Protein AF-A0A8R1J420-F1 (afdb_monomer)

InterPro domains:
  IPR011009 Protein kinase-like domain superfamily [SSF56112] (18-108)

Sequence (165 aa):
MTDPRMERNQHNWKTKKAYTREQCDLWSLGCTLYFCATGMFPCKYEHKNIKVDLEAAIKAANKLTQNPDAIGINIGQEGNHVESYDYLPITELPAKYTHYPKWLVCTMTCLIRQFFHDPSIEKYAEIANAMRTSKRRKFLSIDQLSIIDHTDMSNAPYVGYSIPS

Organism: Caenorhabditis japonica (NCBI:txid281687)

Structure (mmCIF, N/CA/C/O backbone):
data_AF-A0A8R1J420-F1
#
_entry.id   AF-A0A8R1J420-F1
#
loop_
_atom_site.group_PDB
_atom_site.id
_atom_site.type_symbol
_atom_site.label_atom_id
_atom_site.label_alt_id
_atom_site.label_comp_id
_atom_site.label_asym_id
_atom_site.label_entity_id
_atom_site.label_seq_id
_atom_site.pdbx_PDB_ins_code
_atom_site.Cartn_x
_atom_site.Cartn_y
_atom_site.Cartn_z
_atom_site.occupancy
_atom_site.B_iso_or_equiv
_atom_site.auth_seq_id
_atom_site.auth_comp_id
_atom_site.auth_asym_id
_atom_site.auth_atom_id
_atom_site.pdbx_PDB_model_num
ATOM 1 N N . MET A 1 1 ? 33.762 21.484 5.826 1.00 40.44 1 MET A N 1
ATOM 2 C CA . MET A 1 1 ? 34.527 20.943 4.684 1.00 40.44 1 MET A CA 1
ATOM 3 C C . MET A 1 1 ? 33.965 19.567 4.379 1.0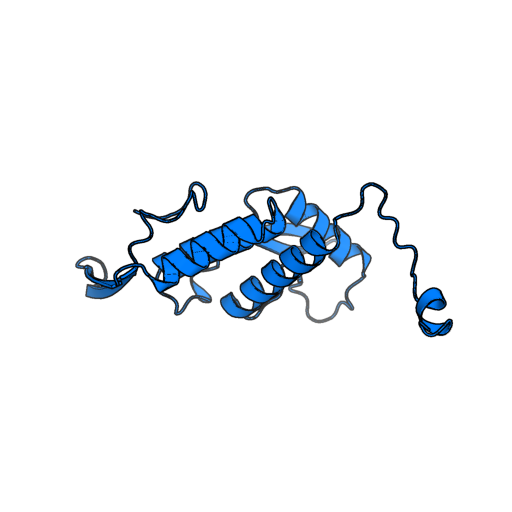0 40.44 1 MET A C 1
ATOM 5 O O . MET A 1 1 ? 34.190 18.647 5.151 1.00 40.44 1 MET A O 1
ATOM 9 N N . THR A 1 2 ? 33.119 19.462 3.360 1.00 45.50 2 THR A N 1
ATOM 10 C CA . THR A 1 2 ? 32.496 18.206 2.915 1.00 45.50 2 THR A CA 1
ATOM 11 C C . THR A 1 2 ? 33.513 17.388 2.114 1.00 45.50 2 THR A C 1
ATOM 13 O O . THR A 1 2 ? 34.262 17.957 1.323 1.00 45.50 2 THR A O 1
ATOM 16 N N . ASP A 1 3 ? 33.584 16.077 2.359 1.00 39.72 3 ASP A N 1
ATOM 17 C CA . ASP A 1 3 ? 34.551 15.165 1.731 1.00 39.72 3 ASP A CA 1
ATOM 18 C C . ASP A 1 3 ? 34.345 15.112 0.197 1.00 39.72 3 ASP A C 1
ATOM 20 O O . ASP A 1 3 ? 33.260 14.728 -0.254 1.00 39.72 3 ASP A O 1
ATOM 24 N N . PRO A 1 4 ? 35.363 15.445 -0.624 1.00 50.94 4 PRO A N 1
ATOM 25 C CA . PRO A 1 4 ? 35.278 15.432 -2.090 1.00 50.94 4 PRO A CA 1
ATOM 26 C C . PRO A 1 4 ? 35.041 14.035 -2.699 1.00 50.94 4 PRO A C 1
ATOM 28 O O . PRO A 1 4 ? 34.811 13.907 -3.902 1.00 50.94 4 PRO A O 1
ATOM 31 N N . ARG A 1 5 ? 35.068 12.960 -1.900 1.00 47.06 5 ARG A N 1
ATOM 32 C CA . ARG A 1 5 ? 34.674 11.608 -2.332 1.00 47.06 5 ARG A CA 1
ATOM 33 C C . ARG A 1 5 ? 33.159 11.393 -2.333 1.00 47.06 5 ARG A C 1
ATOM 35 O O . ARG A 1 5 ? 32.699 10.504 -3.045 1.00 47.06 5 ARG A O 1
ATOM 42 N N . MET A 1 6 ? 32.379 12.204 -1.609 1.00 44.88 6 MET A N 1
ATOM 43 C CA . MET A 1 6 ? 30.911 12.118 -1.638 1.00 44.88 6 MET A CA 1
ATOM 44 C C . MET A 1 6 ? 30.313 12.587 -2.974 1.00 44.88 6 MET A C 1
ATOM 46 O O . MET A 1 6 ? 29.252 12.103 -3.362 1.00 44.88 6 MET A O 1
ATOM 50 N N . GLU A 1 7 ? 30.998 13.457 -3.723 1.00 44.12 7 GLU A N 1
ATOM 51 C CA . GLU A 1 7 ? 30.534 13.907 -5.046 1.00 44.12 7 GLU A CA 1
ATOM 52 C C . GLU A 1 7 ? 30.614 12.813 -6.122 1.00 44.12 7 GLU A C 1
ATOM 54 O O . GLU A 1 7 ? 29.830 12.820 -7.069 1.00 44.12 7 GLU A O 1
ATOM 59 N N . ARG A 1 8 ? 31.511 11.828 -5.972 1.00 43.62 8 ARG A N 1
ATOM 60 C CA . ARG A 1 8 ? 31.732 10.777 -6.985 1.00 43.62 8 ARG A CA 1
ATOM 61 C C . ARG A 1 8 ? 30.667 9.677 -7.000 1.00 43.62 8 ARG A C 1
ATOM 63 O O . ARG A 1 8 ? 30.596 8.939 -7.976 1.00 43.62 8 ARG A O 1
ATOM 70 N N . ASN A 1 9 ? 29.817 9.601 -5.974 1.00 41.75 9 ASN A N 1
ATOM 7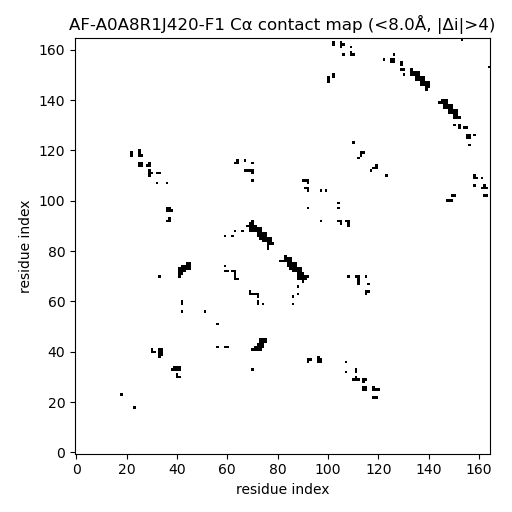1 C CA . ASN A 1 9 ? 28.711 8.639 -5.890 1.00 41.75 9 ASN A CA 1
ATOM 72 C C . ASN A 1 9 ? 27.366 9.230 -6.339 1.00 41.75 9 ASN A C 1
ATOM 74 O O . ASN A 1 9 ? 26.305 8.700 -6.011 1.00 41.75 9 ASN A O 1
ATOM 78 N N . GLN A 1 10 ? 27.380 10.320 -7.109 1.00 43.03 10 GLN A N 1
ATOM 79 C CA . GLN A 1 10 ? 26.187 10.776 -7.810 1.00 43.03 10 GLN A CA 1
ATOM 80 C C . GLN A 1 10 ? 25.981 9.903 -9.049 1.00 43.03 10 GLN A C 1
ATOM 82 O O . GLN A 1 10 ? 26.284 10.296 -10.176 1.00 43.03 10 GLN A O 1
ATOM 87 N N . HIS A 1 11 ? 25.467 8.686 -8.848 1.00 41.19 11 HIS A N 1
ATOM 88 C CA . HIS A 1 11 ? 24.832 7.964 -9.941 1.00 41.19 11 HIS A CA 1
ATOM 89 C C . HIS A 1 11 ? 23.754 8.885 -10.508 1.00 41.19 11 HIS A C 1
ATOM 91 O O . HIS A 1 11 ? 22.765 9.193 -9.847 1.00 41.19 11 HIS A O 1
ATOM 97 N N . ASN A 1 12 ? 23.989 9.384 -11.716 1.00 38.94 12 ASN A N 1
ATOM 98 C CA . ASN A 1 12 ? 23.098 10.290 -12.417 1.00 38.94 12 ASN A CA 1
ATOM 99 C C . ASN A 1 12 ? 21.914 9.475 -12.963 1.00 38.94 12 ASN A C 1
ATOM 101 O O . ASN A 1 12 ? 21.778 9.284 -14.169 1.00 38.94 12 ASN A O 1
ATOM 105 N N . TRP A 1 13 ? 21.080 8.933 -12.071 1.00 43.06 13 TRP A N 1
ATOM 106 C CA . TRP A 1 13 ? 19.826 8.272 -12.420 1.00 43.06 13 TRP A CA 1
ATOM 107 C C . TRP A 1 13 ? 18.786 9.347 -12.751 1.00 43.06 13 TRP A C 1
ATOM 109 O O . TRP A 1 13 ? 17.787 9.529 -12.075 1.00 43.06 13 TRP A O 1
ATOM 119 N N . LYS A 1 14 ? 19.013 10.122 -13.813 1.00 38.84 14 LYS A N 1
ATOM 120 C CA . LYS A 1 14 ? 17.966 11.000 -14.343 1.00 38.84 14 LYS A CA 1
ATOM 121 C C . LYS A 1 14 ? 16.920 10.133 -15.040 1.00 38.84 14 LYS A C 1
ATOM 123 O O . LYS A 1 14 ? 16.976 9.920 -16.250 1.00 38.84 14 LYS A O 1
ATOM 128 N N . THR A 1 15 ? 15.967 9.608 -14.276 1.00 47.88 15 THR A N 1
ATOM 129 C CA . THR A 1 15 ? 14.715 9.074 -14.815 1.00 47.88 15 THR A CA 1
ATOM 130 C C . THR A 1 15 ? 14.023 10.213 -15.570 1.00 47.88 15 THR A C 1
ATOM 132 O O . THR A 1 15 ? 13.895 11.327 -15.072 1.00 47.88 15 THR A O 1
ATOM 135 N N . LYS A 1 16 ? 13.648 9.981 -16.835 1.00 49.72 16 LYS A N 1
ATOM 136 C CA . LYS A 1 16 ? 13.242 11.031 -17.800 1.00 49.72 16 LYS A CA 1
ATOM 137 C C . LYS A 1 16 ? 11.973 11.831 -17.415 1.00 49.72 16 LYS A C 1
ATOM 139 O O . LYS A 1 16 ? 11.648 12.798 -18.093 1.00 49.72 16 LYS A O 1
ATOM 144 N N . LYS A 1 17 ? 11.322 11.470 -16.305 1.00 57.34 17 LYS A N 1
ATOM 145 C CA . LYS A 1 17 ? 10.469 12.277 -15.412 1.00 57.34 17 LYS A CA 1
ATOM 146 C C . LYS A 1 17 ? 10.675 11.683 -14.013 1.00 57.34 17 LYS A C 1
ATOM 148 O O . LYS A 1 17 ? 10.055 10.676 -13.692 1.00 57.34 17 LYS A O 1
ATOM 153 N N . ALA A 1 18 ? 11.671 12.158 -13.274 1.00 60.59 18 ALA A N 1
ATOM 154 C CA . ALA A 1 18 ? 12.159 11.426 -12.110 1.00 60.59 18 ALA A CA 1
ATOM 155 C C . ALA A 1 18 ? 11.1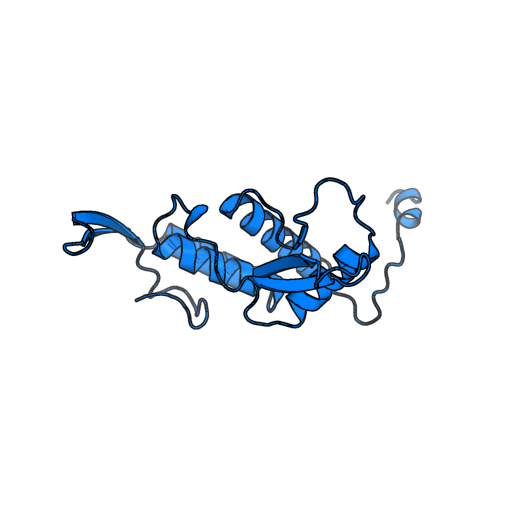82 11.512 -10.937 1.00 60.59 18 ALA A C 1
ATOM 157 O O . ALA A 1 18 ? 10.788 12.613 -10.555 1.00 60.59 18 ALA A O 1
ATOM 158 N N . TYR A 1 19 ? 10.829 10.358 -10.360 1.00 66.94 19 TYR A N 1
ATOM 159 C CA . TYR A 1 19 ? 10.247 10.307 -9.021 1.00 66.94 19 TYR A CA 1
ATOM 160 C C . TYR A 1 19 ? 11.133 11.106 -8.063 1.00 66.94 19 TYR A C 1
ATOM 162 O O . TYR A 1 19 ? 12.366 11.036 -8.137 1.00 66.94 19 TYR A O 1
ATOM 170 N N . THR A 1 20 ? 10.518 11.881 -7.174 1.00 82.44 20 THR A N 1
ATOM 171 C CA . THR A 1 20 ? 11.265 12.543 -6.106 1.00 82.44 20 THR A CA 1
ATOM 172 C C . THR A 1 20 ? 11.871 11.488 -5.181 1.00 82.44 20 THR A C 1
ATOM 174 O O . THR A 1 20 ? 11.399 10.353 -5.102 1.00 82.44 20 THR A O 1
ATOM 177 N N . ARG A 1 21 ? 12.928 11.858 -4.451 1.00 82.94 21 ARG A N 1
ATOM 178 C CA . ARG A 1 21 ? 13.529 10.970 -3.445 1.00 82.94 21 ARG A CA 1
ATOM 179 C C . ARG A 1 21 ? 12.481 10.458 -2.451 1.00 82.94 21 ARG A C 1
ATOM 181 O O . ARG A 1 21 ? 12.455 9.273 -2.151 1.00 82.94 21 ARG A O 1
ATOM 188 N N . GLU A 1 22 ? 11.598 11.350 -2.017 1.00 84.69 22 GLU A N 1
ATOM 189 C CA . GLU A 1 22 ? 10.485 11.022 -1.133 1.00 84.69 22 GLU A CA 1
ATOM 190 C C . GLU A 1 22 ? 9.523 10.012 -1.769 1.00 84.69 22 GLU A C 1
ATOM 192 O O . GLU A 1 22 ? 9.175 9.024 -1.135 1.00 84.69 22 GLU A O 1
ATOM 197 N N . GLN A 1 23 ? 9.149 10.192 -3.040 1.00 84.56 23 GLN A N 1
ATOM 198 C CA . GLN A 1 23 ? 8.294 9.233 -3.746 1.00 84.56 23 GLN A CA 1
ATOM 199 C C . GLN A 1 23 ? 8.933 7.841 -3.817 1.00 84.56 23 GLN A C 1
ATOM 201 O O . GLN A 1 23 ? 8.234 6.848 -3.635 1.00 84.56 23 GLN A O 1
ATOM 206 N N . CYS A 1 24 ? 10.250 7.749 -4.020 1.00 86.44 24 CYS A N 1
ATOM 207 C CA . CYS A 1 24 ? 10.965 6.471 -3.985 1.00 86.44 24 CYS A CA 1
ATOM 208 C C . CYS A 1 24 ? 10.939 5.821 -2.591 1.00 86.44 24 CYS A C 1
ATOM 210 O O . CYS A 1 24 ? 10.712 4.612 -2.484 1.00 86.44 24 CYS A O 1
ATOM 212 N N . ASP A 1 25 ? 11.151 6.606 -1.530 1.00 89.94 25 ASP A N 1
ATOM 213 C CA . ASP A 1 25 ? 11.121 6.121 -0.145 1.00 89.94 25 ASP A CA 1
ATOM 214 C C . ASP A 1 25 ? 9.707 5.643 0.239 1.00 89.94 25 ASP A C 1
ATOM 216 O O . ASP A 1 25 ? 9.544 4.555 0.795 1.00 89.94 25 ASP A O 1
ATOM 220 N N . LEU A 1 26 ? 8.672 6.400 -0.135 1.00 90.62 26 LEU A N 1
ATOM 221 C CA . LEU A 1 26 ? 7.265 6.065 0.103 1.00 90.62 26 LEU A CA 1
ATOM 222 C C . LEU A 1 26 ? 6.819 4.833 -0.700 1.00 90.62 26 LEU A C 1
ATOM 224 O O . LEU A 1 26 ? 6.151 3.955 -0.156 1.00 90.62 26 LEU A O 1
ATOM 228 N N . TRP A 1 27 ? 7.248 4.701 -1.955 1.00 90.19 27 TRP A N 1
ATOM 229 C CA . TRP A 1 27 ? 6.981 3.505 -2.760 1.00 90.19 27 TRP A CA 1
ATOM 230 C C . TRP A 1 27 ? 7.657 2.258 -2.158 1.00 90.19 27 TRP A C 1
ATOM 232 O O . TRP A 1 27 ? 7.066 1.176 -2.079 1.00 90.19 27 TRP A O 1
ATOM 242 N N . SER A 1 28 ? 8.880 2.417 -1.643 1.00 90.31 28 SER A N 1
ATOM 243 C CA . SER A 1 28 ? 9.612 1.358 -0.931 1.00 90.31 28 SER A CA 1
ATOM 244 C C . SER A 1 28 ? 8.948 0.989 0.404 1.00 90.31 28 SER A C 1
ATOM 246 O O . SER A 1 28 ? 8.912 -0.186 0.786 1.00 90.31 28 SER A O 1
ATOM 248 N N . LEU A 1 29 ? 8.358 1.965 1.100 1.00 91.56 29 LEU A N 1
ATOM 249 C CA . LEU A 1 29 ? 7.532 1.726 2.283 1.00 91.56 29 LEU A CA 1
ATOM 250 C C . LEU A 1 29 ? 6.266 0.933 1.927 1.00 91.56 29 LEU A C 1
ATOM 252 O O . LEU A 1 29 ? 5.942 -0.022 2.631 1.00 91.56 29 LEU A O 1
ATOM 256 N N . GLY A 1 30 ? 5.611 1.240 0.803 1.00 92.00 30 GLY A N 1
ATOM 257 C CA . GLY A 1 30 ? 4.497 0.447 0.270 1.00 92.00 30 GLY A CA 1
ATOM 258 C C . GLY A 1 30 ? 4.873 -1.023 0.054 1.00 92.00 30 GLY A C 1
ATOM 259 O O . GLY A 1 30 ? 4.163 -1.922 0.510 1.00 92.00 30 GLY A O 1
ATOM 260 N N . CYS A 1 31 ? 6.046 -1.282 -0.536 1.00 91.81 31 CYS A N 1
ATOM 261 C CA . CYS A 1 31 ? 6.584 -2.641 -0.667 1.00 91.81 31 CYS A CA 1
ATOM 262 C C . CYS A 1 31 ? 6.802 -3.323 0.688 1.00 91.81 31 CYS A C 1
ATOM 264 O O . CYS A 1 31 ? 6.483 -4.502 0.848 1.00 91.81 31 CYS A O 1
ATOM 266 N N . THR A 1 32 ? 7.330 -2.581 1.662 1.00 92.69 32 THR A N 1
ATOM 267 C CA . THR A 1 32 ? 7.593 -3.086 3.015 1.00 92.69 32 THR A CA 1
ATOM 268 C C . THR A 1 32 ? 6.295 -3.471 3.719 1.00 92.69 32 THR A C 1
ATOM 270 O O . THR A 1 32 ? 6.192 -4.568 4.261 1.00 92.69 32 THR A O 1
ATOM 273 N N . LEU A 1 33 ? 5.274 -2.613 3.667 1.00 90.06 33 LEU A N 1
ATOM 274 C CA . LEU A 1 33 ? 3.972 -2.881 4.279 1.00 90.06 33 LEU A CA 1
ATOM 275 C C . LEU A 1 33 ? 3.258 -4.061 3.618 1.00 90.06 33 LEU A C 1
ATOM 277 O O . LEU A 1 33 ? 2.687 -4.894 4.322 1.00 90.06 33 LEU A O 1
ATOM 281 N N . TYR A 1 34 ? 3.332 -4.176 2.289 1.00 90.12 34 TYR A N 1
ATOM 282 C CA . TYR A 1 34 ? 2.805 -5.337 1.575 1.00 90.12 34 TYR A CA 1
ATOM 283 C C . TYR A 1 34 ? 3.511 -6.630 2.009 1.00 90.12 34 TYR A C 1
ATOM 285 O O . TYR A 1 34 ? 2.852 -7.641 2.271 1.00 90.12 34 TYR A O 1
ATOM 293 N N . PHE A 1 35 ? 4.839 -6.593 2.159 1.00 89.50 35 PHE A N 1
ATOM 294 C CA . PHE A 1 35 ? 5.609 -7.730 2.658 1.00 89.50 35 PHE A CA 1
ATOM 295 C C . PHE A 1 35 ? 5.235 -8.091 4.096 1.00 89.50 35 PHE A C 1
ATOM 297 O O . PHE A 1 35 ? 5.001 -9.260 4.385 1.00 89.50 35 PHE A O 1
ATOM 304 N N . CYS A 1 36 ? 5.098 -7.110 4.988 1.00 87.38 36 CYS A N 1
ATOM 305 C CA . CYS A 1 36 ? 4.637 -7.352 6.354 1.00 87.38 36 CYS A CA 1
ATOM 306 C C . CYS A 1 36 ? 3.235 -7.978 6.394 1.00 87.38 36 CYS A C 1
ATOM 308 O O . CYS A 1 36 ? 2.978 -8.827 7.242 1.00 87.38 36 CYS A O 1
ATOM 310 N N . ALA A 1 37 ? 2.341 -7.582 5.483 1.00 85.00 37 ALA A N 1
ATOM 311 C CA . ALA A 1 37 ? 0.970 -8.079 5.441 1.00 85.00 37 ALA A CA 1
ATOM 312 C C . ALA A 1 37 ? 0.833 -9.479 4.816 1.00 85.00 37 ALA A C 1
ATOM 314 O O . ALA A 1 37 ? -0.078 -10.216 5.181 1.00 85.00 37 ALA A O 1
ATOM 315 N N . THR A 1 38 ? 1.696 -9.841 3.861 1.00 84.31 38 THR A N 1
ATOM 316 C CA . THR A 1 38 ? 1.529 -11.059 3.041 1.00 84.31 38 THR A CA 1
ATOM 317 C C . THR A 1 38 ? 2.671 -12.068 3.153 1.00 84.31 38 THR A C 1
ATOM 319 O O . THR A 1 38 ? 2.532 -13.200 2.693 1.00 84.31 38 THR A O 1
ATOM 322 N N . GLY A 1 39 ? 3.816 -11.667 3.711 1.00 83.69 39 GLY A N 1
ATOM 323 C CA . GLY A 1 39 ? 5.070 -12.423 3.669 1.00 83.69 39 GLY A CA 1
ATOM 324 C C . GLY A 1 39 ? 5.707 -12.499 2.275 1.00 83.69 39 GLY A C 1
ATOM 325 O O . GLY A 1 39 ? 6.589 -13.326 2.044 1.00 83.69 39 GLY A O 1
ATOM 326 N N . MET A 1 40 ? 5.243 -11.692 1.317 1.00 85.00 40 MET A N 1
ATOM 327 C CA . MET A 1 40 ? 5.651 -11.733 -0.089 1.00 85.00 40 MET A CA 1
ATOM 328 C C . MET A 1 40 ? 5.913 -10.325 -0.620 1.00 85.00 40 MET A C 1
ATOM 330 O O . MET A 1 40 ? 5.321 -9.365 -0.147 1.00 85.00 40 MET A O 1
ATOM 334 N N . PHE A 1 41 ? 6.777 -10.177 -1.625 1.00 86.81 41 PHE A N 1
ATOM 335 C CA . PHE A 1 41 ? 6.930 -8.890 -2.310 1.00 86.81 41 PHE A CA 1
ATOM 336 C C . PHE A 1 41 ? 5.725 -8.605 -3.222 1.00 86.81 41 PHE A C 1
ATOM 338 O O . PHE A 1 41 ? 5.141 -9.552 -3.754 1.00 86.81 41 PHE A O 1
ATOM 345 N N . PRO A 1 42 ? 5.367 -7.324 -3.443 1.00 86.75 42 PRO A N 1
ATOM 346 C CA . PRO A 1 42 ? 4.217 -6.952 -4.269 1.00 86.75 42 PRO A CA 1
ATOM 347 C C . PRO A 1 42 ? 4.379 -7.351 -5.737 1.00 86.75 42 PRO A C 1
ATOM 349 O O . PRO A 1 42 ? 3.379 -7.520 -6.415 1.00 86.75 42 PRO A O 1
ATOM 352 N N . CYS A 1 43 ? 5.604 -7.561 -6.222 1.00 84.75 43 CYS A N 1
ATOM 353 C CA . CYS A 1 43 ? 5.882 -8.119 -7.546 1.00 84.75 43 CYS A CA 1
ATOM 354 C C . CYS A 1 43 ? 6.444 -9.538 -7.373 1.00 84.75 43 CYS A C 1
ATOM 356 O O . CYS A 1 43 ? 7.664 -9.713 -7.300 1.00 84.75 43 CYS A O 1
ATOM 358 N N . LYS A 1 44 ? 5.572 -10.546 -7.226 1.00 70.00 44 LYS A N 1
ATOM 359 C CA . LYS A 1 44 ? 5.989 -11.938 -6.977 1.00 70.00 44 LYS A CA 1
ATOM 360 C C . LYS A 1 44 ? 5.911 -12.792 -8.243 1.00 70.00 44 LYS A C 1
ATOM 362 O O . LYS A 1 44 ? 4.942 -12.735 -8.994 1.00 70.00 44 LYS A O 1
ATOM 367 N N . TYR A 1 45 ? 6.914 -13.655 -8.394 1.00 64.62 45 TYR A N 1
ATOM 368 C CA . TYR A 1 45 ? 6.965 -14.737 -9.374 1.00 64.62 45 TYR A CA 1
ATOM 369 C C . TYR A 1 45 ? 6.599 -16.059 -8.701 1.00 64.62 45 TYR A C 1
ATOM 371 O O . TYR A 1 45 ? 7.217 -16.448 -7.706 1.00 64.62 45 TYR A O 1
ATOM 379 N N . GLU A 1 46 ? 5.629 -16.781 -9.248 1.00 54.94 46 GLU A N 1
ATOM 380 C CA . GLU A 1 46 ? 5.442 -18.194 -8.926 1.00 54.94 46 GLU A CA 1
ATOM 381 C C . GLU A 1 46 ? 6.185 -19.033 -9.959 1.00 54.94 46 GLU A C 1
ATOM 383 O O . GLU A 1 46 ? 5.538 -19.577 -10.830 1.00 54.94 46 GLU A O 1
ATOM 388 N N . HIS A 1 47 ? 7.518 -19.158 -9.914 1.00 50.78 47 HIS A N 1
ATOM 389 C CA . HIS A 1 47 ? 8.202 -20.246 -10.632 1.00 50.78 47 HIS A CA 1
ATOM 390 C C . HIS A 1 47 ? 9.520 -20.645 -9.956 1.00 50.78 47 HIS A C 1
ATOM 392 O O . HIS A 1 47 ? 10.314 -19.810 -9.533 1.00 50.78 47 HIS A O 1
ATOM 398 N N . LYS A 1 48 ? 9.747 -21.961 -9.856 1.00 49.62 48 LYS A N 1
ATOM 399 C CA . LYS A 1 48 ? 10.796 -22.595 -9.036 1.00 49.62 48 LYS A CA 1
ATOM 400 C C . LYS A 1 48 ? 12.240 -22.418 -9.535 1.00 49.62 48 LYS A C 1
ATOM 402 O O . LYS A 1 48 ? 13.136 -22.838 -8.818 1.00 49.62 48 LYS A O 1
ATOM 407 N N . ASN A 1 49 ? 12.490 -21.847 -10.718 1.00 48.84 49 ASN A N 1
ATOM 408 C CA . ASN A 1 49 ? 13.812 -21.952 -11.366 1.00 48.84 49 ASN A CA 1
ATOM 409 C C . ASN A 1 49 ? 14.281 -20.743 -12.192 1.00 48.84 49 ASN A C 1
ATOM 411 O O . ASN A 1 49 ? 15.310 -20.835 -12.858 1.00 48.84 49 ASN A O 1
ATOM 415 N N . ILE A 1 50 ? 13.583 -19.608 -12.173 1.00 52.12 50 ILE A N 1
ATOM 416 C CA . ILE A 1 50 ? 13.958 -18.471 -13.024 1.00 52.12 50 ILE A CA 1
ATOM 417 C C . ILE A 1 50 ? 14.683 -17.438 -12.163 1.00 52.12 50 ILE A C 1
ATOM 419 O O . ILE A 1 50 ? 14.087 -16.816 -11.284 1.00 52.12 50 ILE A O 1
ATOM 423 N N . LYS A 1 51 ? 15.993 -17.271 -12.396 1.00 53.34 51 LYS A N 1
ATOM 424 C CA . LYS A 1 51 ? 16.713 -16.070 -11.953 1.00 53.34 51 LYS A CA 1
ATOM 425 C C . LYS A 1 51 ? 15.937 -14.875 -12.495 1.00 53.34 51 LYS A C 1
ATOM 427 O O . LYS A 1 51 ? 15.727 -14.802 -13.700 1.00 53.34 51 LYS A O 1
ATOM 432 N N . VAL A 1 52 ? 15.489 -13.990 -11.607 1.00 54.88 52 VAL A N 1
ATOM 433 C CA . VAL A 1 52 ? 14.714 -12.806 -11.985 1.00 54.88 52 VAL A CA 1
ATOM 434 C C . VAL A 1 52 ? 15.515 -12.016 -13.010 1.00 54.88 52 VAL A C 1
ATOM 436 O O . VAL A 1 52 ? 16.584 -11.495 -12.688 1.00 54.88 52 VAL A O 1
ATOM 439 N N . ASP A 1 53 ? 15.000 -11.933 -14.233 1.00 67.06 53 ASP A N 1
ATOM 440 C CA . ASP A 1 53 ? 15.469 -10.917 -15.156 1.00 67.06 53 ASP A CA 1
ATOM 441 C C . ASP A 1 53 ? 14.987 -9.569 -14.613 1.00 67.06 53 ASP A C 1
ATOM 443 O O . ASP A 1 53 ? 13.797 -9.377 -14.333 1.00 67.06 53 ASP A O 1
ATOM 447 N N . LEU A 1 54 ? 15.925 -8.645 -14.421 1.00 71.31 54 LEU A N 1
ATOM 448 C CA . LEU A 1 54 ? 15.656 -7.272 -14.011 1.00 71.31 54 LEU A CA 1
ATOM 449 C C . LEU A 1 54 ? 14.550 -6.648 -14.880 1.00 71.31 54 LEU A C 1
ATOM 451 O O . LEU A 1 54 ? 13.726 -5.881 -14.378 1.00 71.31 54 LEU A O 1
ATOM 455 N N . GLU A 1 55 ? 14.477 -7.030 -16.157 1.00 76.62 55 GLU A N 1
ATOM 456 C CA . GLU A 1 55 ? 13.450 -6.573 -17.088 1.00 76.62 55 GLU A CA 1
ATOM 457 C C . GLU A 1 55 ? 12.027 -6.969 -16.662 1.00 76.62 55 GLU A C 1
ATOM 459 O O . GLU A 1 55 ? 11.109 -6.144 -16.714 1.00 76.62 55 GLU A O 1
ATOM 464 N N . ALA A 1 56 ? 11.825 -8.200 -16.189 1.00 75.19 56 ALA A N 1
ATOM 465 C CA . ALA A 1 56 ? 10.511 -8.664 -15.755 1.00 75.19 56 ALA A CA 1
ATOM 466 C C . ALA A 1 56 ? 10.040 -7.914 -14.498 1.00 75.19 56 ALA A C 1
ATOM 468 O O . ALA A 1 56 ? 8.859 -7.574 -14.385 1.00 75.19 56 ALA A O 1
ATOM 469 N N . ALA A 1 57 ? 10.970 -7.583 -13.593 1.00 77.69 57 ALA A N 1
ATOM 470 C CA . ALA A 1 57 ? 10.661 -6.843 -12.370 1.00 77.69 57 ALA A CA 1
ATOM 471 C C . ALA A 1 57 ? 10.281 -5.393 -12.684 1.00 77.69 57 ALA A C 1
ATOM 473 O O . ALA A 1 57 ? 9.314 -4.870 -12.130 1.00 77.69 57 ALA A O 1
ATOM 474 N N . ILE A 1 58 ? 10.987 -4.775 -13.634 1.00 80.88 58 ILE A N 1
ATOM 475 C CA . ILE A 1 58 ? 10.658 -3.441 -14.142 1.00 80.88 58 ILE A CA 1
ATOM 476 C C . ILE A 1 58 ? 9.276 -3.449 -14.812 1.00 80.88 58 ILE A C 1
ATOM 478 O O . ILE A 1 58 ? 8.469 -2.556 -14.556 1.00 80.88 58 ILE A O 1
ATOM 482 N N . LYS A 1 59 ? 8.961 -4.460 -15.634 1.00 83.81 59 LYS A N 1
ATOM 483 C CA . LYS A 1 59 ? 7.634 -4.594 -16.261 1.00 83.81 59 LYS A CA 1
ATOM 484 C C . LYS A 1 59 ? 6.524 -4.756 -15.224 1.00 83.81 59 LYS A C 1
ATOM 486 O O . LYS A 1 59 ? 5.514 -4.066 -15.333 1.00 83.81 59 LYS A O 1
ATOM 491 N N . ALA A 1 60 ? 6.722 -5.590 -14.203 1.00 85.25 60 ALA A N 1
ATOM 492 C CA . ALA A 1 60 ? 5.753 -5.764 -13.124 1.00 85.25 60 ALA A CA 1
ATOM 493 C C . ALA A 1 60 ? 5.518 -4.461 -12.347 1.00 85.25 60 ALA A C 1
ATOM 495 O O . ALA A 1 60 ? 4.371 -4.070 -12.155 1.00 85.25 60 ALA A O 1
ATOM 496 N N . ALA A 1 61 ? 6.583 -3.744 -11.980 1.00 86.31 61 ALA A N 1
ATOM 497 C CA . ALA A 1 61 ? 6.467 -2.451 -11.309 1.00 86.31 61 ALA A CA 1
ATOM 498 C C . ALA A 1 61 ? 5.737 -1.414 -12.182 1.00 86.31 61 ALA A C 1
ATOM 500 O O . ALA A 1 61 ? 4.858 -0.709 -11.699 1.00 86.31 61 ALA A O 1
ATOM 501 N N . ASN A 1 62 ? 6.024 -1.368 -13.487 1.00 86.50 62 ASN A N 1
ATOM 502 C CA . ASN A 1 62 ? 5.310 -0.487 -14.413 1.00 86.50 62 ASN A CA 1
ATOM 503 C C . ASN A 1 62 ? 3.823 -0.849 -14.528 1.00 86.50 62 ASN A C 1
ATOM 505 O O . ASN A 1 62 ? 2.978 0.043 -14.551 1.00 86.50 62 ASN A O 1
ATOM 509 N N . LYS A 1 63 ? 3.492 -2.145 -14.593 1.00 87.62 63 LYS A N 1
ATOM 510 C CA . LYS A 1 63 ? 2.103 -2.627 -14.633 1.00 87.62 63 LYS A CA 1
ATOM 511 C C . LYS A 1 63 ? 1.355 -2.328 -13.340 1.00 87.62 63 LYS A C 1
ATOM 513 O O . LYS A 1 63 ? 0.194 -1.941 -13.416 1.00 87.62 63 LYS A O 1
ATOM 518 N N . LEU A 1 64 ? 2.028 -2.456 -12.194 1.00 89.69 64 LEU A N 1
ATOM 519 C CA . LEU A 1 64 ? 1.500 -2.043 -10.899 1.00 89.69 64 LEU A CA 1
ATOM 520 C C . LEU A 1 64 ? 1.116 -0.568 -10.953 1.00 89.69 64 LEU A C 1
ATOM 522 O O . LEU A 1 64 ? -0.054 -0.266 -10.805 1.00 89.69 64 LEU A O 1
ATOM 526 N N . THR A 1 65 ? 2.059 0.321 -11.271 1.00 85.69 65 THR A N 1
ATOM 527 C CA . THR A 1 65 ? 1.837 1.777 -11.317 1.00 85.69 65 THR A CA 1
ATOM 528 C C . THR A 1 65 ? 0.786 2.210 -12.349 1.00 85.69 65 THR A C 1
ATOM 530 O O . THR A 1 65 ? 0.123 3.225 -12.171 1.00 85.69 65 THR A O 1
ATOM 533 N N . GLN A 1 66 ? 0.614 1.470 -13.448 1.00 85.94 66 GLN A N 1
ATOM 534 C CA . GLN A 1 66 ? -0.408 1.770 -14.463 1.00 85.94 66 GLN A CA 1
ATOM 535 C C . GLN A 1 66 ? -1.830 1.392 -14.030 1.00 85.94 66 GLN A C 1
ATOM 537 O O . GLN A 1 66 ? -2.786 1.905 -14.612 1.00 85.94 66 GLN A O 1
ATOM 542 N N . ASN A 1 67 ? -1.982 0.489 -13.059 1.00 87.25 67 ASN A N 1
ATOM 543 C CA . ASN A 1 67 ? -3.281 0.044 -12.576 1.00 87.25 67 ASN A CA 1
ATOM 544 C C . ASN A 1 67 ? -3.597 0.708 -11.223 1.00 87.25 67 ASN A C 1
ATOM 546 O O . ASN A 1 67 ? -3.075 0.251 -10.206 1.00 87.25 67 ASN A O 1
ATOM 550 N N . PRO A 1 68 ? -4.473 1.730 -11.179 1.00 85.81 68 PRO A N 1
ATOM 551 C CA . PRO A 1 68 ? -4.706 2.535 -9.977 1.00 85.81 68 PRO A CA 1
ATOM 552 C C . PRO A 1 68 ? -5.278 1.739 -8.797 1.00 85.81 68 PRO A C 1
ATOM 554 O O . PRO A 1 68 ? -5.116 2.143 -7.647 1.00 85.81 68 PRO A O 1
ATOM 557 N N . ASP A 1 69 ? -5.924 0.601 -9.059 1.00 85.38 69 ASP A N 1
ATOM 558 C CA . ASP A 1 69 ? -6.531 -0.236 -8.025 1.00 85.38 69 ASP A CA 1
ATOM 559 C C . ASP A 1 69 ? -5.568 -1.295 -7.476 1.00 85.38 69 ASP A C 1
ATOM 561 O O . ASP A 1 69 ? -5.822 -1.875 -6.413 1.00 85.38 69 ASP A O 1
ATOM 565 N N . ALA A 1 70 ? -4.457 -1.543 -8.173 1.00 88.94 70 ALA A N 1
ATOM 566 C CA . ALA A 1 70 ? -3.516 -2.595 -7.832 1.00 88.94 70 ALA A CA 1
ATOM 567 C C . ALA A 1 70 ? -2.619 -2.218 -6.641 1.00 88.94 70 ALA A C 1
ATOM 569 O O . ALA A 1 70 ? -2.067 -1.122 -6.555 1.00 88.94 70 ALA A O 1
ATOM 570 N N . ILE A 1 71 ? -2.433 -3.188 -5.750 1.00 90.25 71 ILE A N 1
ATOM 571 C CA . ILE A 1 71 ? -1.506 -3.188 -4.611 1.00 90.25 71 ILE A CA 1
ATOM 572 C C . ILE A 1 71 ? -0.386 -4.230 -4.773 1.00 90.25 71 ILE A C 1
ATOM 574 O O . ILE A 1 71 ? 0.439 -4.417 -3.886 1.00 90.25 71 ILE A O 1
ATOM 578 N N . GLY A 1 72 ? -0.378 -4.947 -5.893 1.00 90.19 72 GLY A N 1
ATOM 579 C CA . GLY A 1 72 ? 0.623 -5.940 -6.251 1.00 90.19 72 GLY A CA 1
ATOM 580 C C . GLY A 1 72 ? 0.343 -6.514 -7.637 1.00 90.19 72 GLY A C 1
ATOM 581 O O . GLY A 1 72 ? -0.726 -6.294 -8.205 1.00 90.19 72 GLY A O 1
ATOM 582 N N . ILE A 1 73 ? 1.306 -7.249 -8.178 1.00 89.69 73 ILE A N 1
ATOM 583 C CA . ILE A 1 73 ? 1.239 -7.963 -9.446 1.00 89.69 73 ILE A CA 1
ATOM 584 C C . ILE A 1 73 ? 1.731 -9.392 -9.213 1.00 89.69 73 ILE A C 1
ATOM 586 O O . ILE A 1 73 ? 2.871 -9.614 -8.790 1.00 89.69 73 ILE A O 1
ATOM 590 N N . ASN A 1 74 ? 0.876 -10.360 -9.528 1.00 85.06 74 ASN A N 1
ATOM 591 C CA . ASN A 1 74 ? 1.287 -11.747 -9.681 1.00 85.06 74 ASN A CA 1
ATOM 592 C C . ASN A 1 74 ? 1.773 -11.965 -11.107 1.00 85.06 74 ASN A C 1
ATOM 594 O O . ASN A 1 74 ? 1.104 -11.576 -12.063 1.00 85.06 74 ASN A O 1
ATOM 598 N N . ILE A 1 75 ? 2.928 -12.606 -11.226 1.00 79.69 75 ILE A N 1
ATOM 599 C CA . ILE A 1 75 ? 3.540 -12.910 -12.511 1.00 79.69 75 ILE A CA 1
ATOM 600 C C . ILE A 1 75 ? 3.317 -14.396 -12.780 1.00 79.69 75 ILE A C 1
ATOM 602 O O . ILE A 1 75 ? 3.948 -15.249 -12.147 1.00 79.69 75 ILE A O 1
ATOM 606 N N . GLY A 1 76 ? 2.361 -14.685 -13.661 1.00 69.38 76 GLY A N 1
ATOM 607 C CA . GLY A 1 76 ? 2.035 -16.024 -14.147 1.00 69.38 76 GLY A CA 1
ATOM 608 C C . GLY A 1 76 ? 2.701 -16.308 -15.493 1.00 69.38 76 GLY A C 1
ATOM 609 O O . GLY A 1 76 ? 3.140 -15.386 -16.176 1.00 69.38 76 GLY A O 1
ATOM 610 N N . GLN A 1 77 ? 2.793 -17.580 -15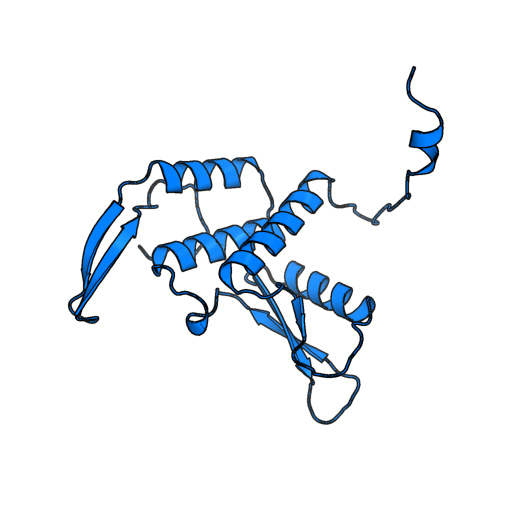.878 1.00 61.47 77 GLN A N 1
ATOM 611 C CA . GLN A 1 77 ? 3.108 -17.950 -17.261 1.00 61.47 77 GLN A CA 1
ATOM 612 C C . GLN A 1 77 ? 1.822 -17.996 -18.081 1.00 61.47 77 GLN A C 1
ATOM 614 O O . GLN A 1 77 ? 0.861 -18.658 -17.684 1.00 61.47 77 GLN A O 1
ATOM 619 N N . GLU A 1 78 ? 1.832 -17.329 -19.229 1.00 54.59 78 GLU A N 1
ATOM 620 C CA . GLU A 1 78 ? 0.722 -17.354 -20.175 1.00 54.59 78 GLU A CA 1
ATOM 621 C C . GLU A 1 78 ? 0.881 -18.586 -21.095 1.00 54.59 78 GLU A C 1
ATOM 623 O O . GLU A 1 78 ? 1.647 -18.595 -22.061 1.00 54.59 78 GLU A O 1
ATOM 628 N N . GLY A 1 79 ? 0.185 -19.680 -20.770 1.00 55.56 79 GLY A N 1
ATOM 629 C CA . GLY A 1 79 ? 0.169 -20.903 -21.587 1.00 55.56 79 GLY A CA 1
ATOM 630 C C . GLY A 1 79 ? 1.510 -21.657 -21.695 1.00 55.56 79 GLY A C 1
ATOM 631 O O . GLY A 1 79 ? 2.412 -21.505 -20.878 1.00 55.56 79 GLY A O 1
ATOM 632 N N . ASN A 1 80 ? 1.633 -22.524 -22.712 1.00 52.72 80 ASN A N 1
ATOM 633 C CA . ASN A 1 80 ? 2.802 -23.399 -22.934 1.00 52.72 80 ASN A CA 1
ATOM 634 C C . ASN A 1 80 ? 4.033 -22.679 -23.532 1.00 52.72 80 ASN A C 1
ATOM 636 O O . ASN A 1 80 ? 5.032 -23.334 -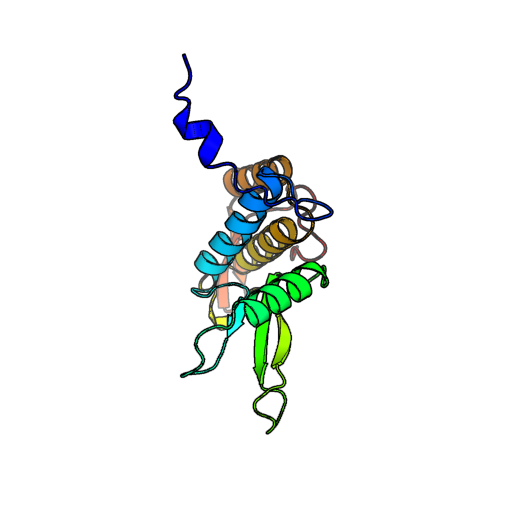23.841 1.00 52.72 80 ASN A O 1
ATOM 640 N N . HIS A 1 81 ? 3.978 -21.361 -23.743 1.00 52.47 81 HIS A N 1
ATOM 641 C CA . HIS A 1 81 ? 5.088 -20.609 -24.322 1.00 52.47 81 HIS A CA 1
ATOM 642 C C . HIS A 1 81 ? 5.983 -20.048 -23.216 1.00 52.47 81 HIS A C 1
ATOM 644 O O . HIS A 1 81 ? 5.582 -19.202 -22.427 1.00 52.47 81 HIS A O 1
ATOM 650 N N . VAL A 1 82 ? 7.230 -20.516 -23.197 1.00 54.31 82 VAL A N 1
ATOM 651 C CA . VAL A 1 82 ? 8.241 -20.296 -22.145 1.00 54.31 82 VAL A CA 1
ATOM 652 C C . VAL A 1 82 ? 8.632 -18.813 -21.950 1.00 54.31 82 VAL A C 1
ATOM 654 O O . VAL A 1 82 ? 9.333 -18.493 -20.994 1.00 54.31 82 VAL A O 1
ATOM 657 N N . GLU A 1 83 ? 8.145 -17.894 -22.791 1.00 54.72 83 GLU A N 1
ATOM 658 C CA . GLU A 1 83 ? 8.577 -16.487 -22.830 1.00 54.72 83 GLU A CA 1
ATOM 659 C C . GLU A 1 83 ? 7.465 -15.438 -22.614 1.00 54.72 83 GLU A C 1
ATOM 661 O O . GLU A 1 83 ? 7.785 -14.251 -22.537 1.00 54.72 83 GLU A O 1
ATOM 666 N N . SER A 1 84 ? 6.184 -15.824 -22.482 1.00 61.28 84 SER A N 1
ATOM 667 C CA . SER A 1 84 ? 5.101 -14.863 -22.189 1.00 61.28 84 SER A CA 1
ATOM 668 C C . SER A 1 84 ? 4.714 -14.894 -20.709 1.00 61.28 84 SER A C 1
ATOM 670 O O . SER A 1 84 ? 4.422 -15.952 -20.146 1.00 61.28 84 SER A O 1
ATOM 672 N N . TYR A 1 85 ? 4.730 -13.721 -20.073 1.00 68.12 85 TYR A N 1
ATOM 673 C CA . TYR A 1 85 ? 4.331 -13.539 -18.680 1.00 68.12 85 TYR A CA 1
ATOM 674 C C . TYR A 1 85 ? 3.001 -12.793 -18.599 1.00 68.12 85 TYR A C 1
ATOM 676 O O . TYR A 1 85 ? 2.882 -11.675 -19.105 1.00 68.12 85 TYR A O 1
ATOM 684 N N . ASP A 1 86 ? 2.058 -13.363 -17.855 1.00 74.88 86 ASP A N 1
ATOM 685 C CA . ASP A 1 86 ? 0.846 -12.676 -17.432 1.00 74.88 86 ASP A CA 1
ATOM 686 C C . ASP A 1 86 ? 1.124 -11.842 -16.184 1.00 74.88 86 ASP A C 1
ATOM 688 O O . ASP A 1 86 ? 1.639 -12.340 -15.182 1.00 74.88 86 ASP A O 1
ATOM 692 N N . TYR A 1 87 ? 0.739 -10.568 -16.226 1.00 83.75 87 TYR A N 1
ATOM 693 C CA . TYR A 1 87 ? 0.851 -9.640 -15.101 1.00 83.75 87 TYR A CA 1
ATOM 694 C C . TYR A 1 87 ? -0.540 -9.383 -14.522 1.00 83.75 87 TYR A C 1
ATOM 696 O O . TYR A 1 87 ? -1.255 -8.481 -14.962 1.00 83.75 87 TYR A O 1
ATOM 704 N N . LEU A 1 88 ? -0.927 -10.191 -13.538 1.00 85.56 88 LEU A N 1
ATOM 705 C CA . LEU A 1 88 ? -2.255 -10.148 -12.934 1.00 85.56 88 LEU A CA 1
ATOM 706 C C . LEU A 1 88 ? -2.275 -9.191 -11.734 1.00 85.56 88 LEU A C 1
ATOM 708 O O . LEU A 1 88 ? -1.518 -9.403 -10.781 1.00 85.56 88 LEU A O 1
ATOM 712 N N . PRO A 1 89 ? -3.133 -8.155 -11.739 1.00 87.12 89 PRO A N 1
ATOM 713 C CA . PRO A 1 89 ? -3.212 -7.212 -10.638 1.00 87.12 89 PRO A CA 1
ATOM 714 C C . PRO A 1 89 ? -3.854 -7.837 -9.402 1.00 87.12 89 PRO A C 1
ATOM 716 O O . PRO A 1 89 ? -4.879 -8.511 -9.470 1.00 87.12 89 PRO A O 1
ATOM 719 N N . ILE A 1 90 ? -3.253 -7.557 -8.254 1.00 87.75 90 ILE A N 1
ATOM 720 C CA . ILE A 1 90 ? -3.789 -7.858 -6.931 1.00 87.75 90 ILE A CA 1
ATOM 721 C C . ILE A 1 90 ? -4.401 -6.561 -6.427 1.00 87.75 90 ILE A C 1
ATOM 723 O O . ILE A 1 90 ? -3.676 -5.594 -6.217 1.00 87.75 90 ILE A O 1
ATOM 727 N N . THR A 1 91 ? -5.718 -6.512 -6.264 1.00 86.75 91 THR A N 1
ATOM 728 C CA . THR A 1 91 ? -6.429 -5.292 -5.844 1.00 86.75 91 THR A CA 1
ATOM 729 C C . THR A 1 91 ? -6.666 -5.236 -4.341 1.00 86.75 91 THR A C 1
ATOM 731 O O . THR A 1 91 ? -6.866 -4.156 -3.794 1.00 86.75 91 THR A O 1
ATOM 734 N N . GLU A 1 92 ? -6.597 -6.371 -3.652 1.00 85.50 92 GLU A N 1
ATOM 735 C CA . GLU A 1 92 ? -6.825 -6.482 -2.216 1.00 85.50 92 GLU A CA 1
ATOM 736 C C . GLU A 1 92 ? -5.880 -7.497 -1.575 1.00 85.50 92 GLU A C 1
ATOM 738 O O . GLU A 1 92 ? -5.405 -8.436 -2.220 1.00 85.50 92 GLU A O 1
ATOM 743 N N . LEU A 1 93 ? -5.580 -7.294 -0.292 1.00 83.62 93 LEU A N 1
ATOM 744 C CA . LEU A 1 93 ? -4.764 -8.239 0.460 1.00 83.62 93 LEU A CA 1
ATOM 745 C C . LEU A 1 93 ? -5.495 -9.593 0.550 1.00 83.62 93 LEU A C 1
ATOM 747 O O . LEU A 1 93 ? -6.641 -9.632 1.003 1.00 83.62 93 LEU A O 1
ATOM 751 N N . PRO A 1 94 ? -4.864 -10.718 0.160 1.00 71.81 94 PRO A N 1
ATOM 752 C CA . PRO A 1 94 ? -5.563 -11.996 0.110 1.00 71.81 94 PRO A CA 1
ATOM 753 C C . PRO A 1 94 ? -5.996 -12.466 1.502 1.00 71.81 94 PRO A C 1
ATOM 755 O O . PRO A 1 94 ? -5.160 -12.601 2.398 1.00 71.81 94 PRO A O 1
ATOM 758 N N . ALA A 1 95 ? -7.269 -12.846 1.646 1.00 64.75 95 ALA A N 1
ATOM 759 C CA . ALA A 1 95 ? -7.851 -13.313 2.911 1.00 64.75 95 ALA A CA 1
ATOM 760 C C . ALA A 1 95 ? -7.088 -14.490 3.558 1.00 64.75 95 ALA A C 1
ATOM 762 O O . ALA A 1 95 ? -7.069 -14.639 4.778 1.00 64.75 95 ALA A O 1
ATOM 763 N N . LYS A 1 96 ? -6.418 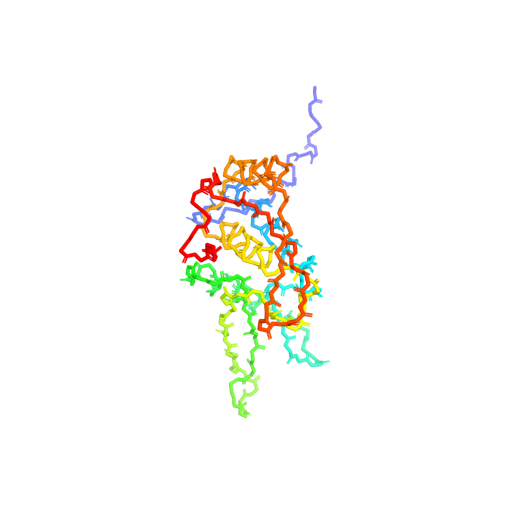-15.318 2.743 1.00 66.06 96 LYS A N 1
ATOM 764 C CA . LYS A 1 96 ? -5.600 -16.456 3.202 1.00 66.06 96 LYS A CA 1
ATOM 765 C C . LYS A 1 96 ? -4.340 -16.061 3.981 1.00 66.06 96 LYS A C 1
ATOM 767 O O . LYS A 1 96 ? -3.787 -16.905 4.675 1.00 66.06 96 LYS A O 1
ATOM 772 N N . TYR A 1 97 ? -3.873 -14.819 3.849 1.00 57.03 97 TYR A N 1
ATOM 773 C CA . TYR A 1 97 ? -2.653 -14.329 4.505 1.00 57.03 97 TYR A CA 1
ATOM 774 C C . TYR A 1 97 ? -2.944 -13.372 5.658 1.00 57.03 97 TYR A C 1
ATOM 776 O O . TYR A 1 97 ? -2.031 -12.898 6.328 1.00 57.03 97 TYR A O 1
ATOM 784 N N . THR A 1 98 ? -4.220 -13.108 5.926 1.00 56.62 98 THR A N 1
ATOM 785 C CA . THR A 1 98 ? -4.635 -12.111 6.897 1.00 56.62 98 THR A CA 1
ATOM 786 C C . THR A 1 98 ? -5.265 -12.792 8.105 1.00 56.62 98 THR A C 1
ATOM 788 O O . THR A 1 98 ? -6.481 -12.906 8.208 1.00 56.62 98 THR A O 1
ATOM 791 N N . HIS A 1 99 ? -4.432 -13.165 9.081 1.00 68.88 99 HIS A N 1
ATOM 792 C CA . HIS A 1 99 ? -4.880 -13.356 10.473 1.00 68.88 99 HIS A CA 1
ATOM 793 C C . HIS A 1 99 ? -5.364 -12.038 11.115 1.00 68.88 99 HIS A C 1
ATOM 795 O O . HIS A 1 99 ? -5.774 -12.000 12.273 1.00 68.88 99 HIS A O 1
ATOM 801 N N . TYR A 1 100 ? -5.277 -10.941 10.365 1.00 73.06 100 TYR A N 1
ATOM 802 C CA . TYR A 1 100 ? -5.701 -9.614 10.754 1.00 73.06 100 TYR A CA 1
ATOM 803 C C . TYR A 1 100 ? -7.229 -9.459 10.704 1.00 73.06 100 TYR A C 1
ATOM 805 O O . TYR A 1 100 ? -7.884 -10.024 9.826 1.00 73.06 100 TYR A O 1
ATOM 813 N N . PRO A 1 101 ? -7.811 -8.633 11.591 1.00 74.50 101 PRO A N 1
ATOM 814 C CA . PRO A 1 101 ? -9.206 -8.221 11.481 1.00 74.50 101 PRO A CA 1
ATOM 815 C C . PRO A 1 101 ? -9.504 -7.578 10.119 1.00 74.50 101 PRO A C 1
ATOM 817 O O . PRO A 1 101 ? -8.682 -6.817 9.607 1.00 74.50 101 PRO A O 1
ATOM 820 N N . LYS A 1 102 ? -10.706 -7.808 9.569 1.00 74.38 102 LYS A N 1
ATOM 821 C CA . LYS A 1 102 ? -11.121 -7.289 8.247 1.00 74.38 102 LYS A CA 1
ATOM 822 C C . LYS A 1 102 ? -10.878 -5.786 8.078 1.00 74.38 102 LYS A C 1
ATOM 824 O O . LYS A 1 102 ? -10.360 -5.372 7.050 1.00 74.38 102 LYS A O 1
ATOM 829 N N . TRP A 1 103 ? -11.187 -4.978 9.096 1.00 73.38 103 TRP A N 1
ATOM 830 C CA . TRP A 1 103 ? -10.968 -3.529 9.032 1.00 73.38 103 TRP A CA 1
ATOM 831 C C . TRP A 1 103 ? -9.490 -3.180 8.803 1.00 73.38 103 TRP A C 1
ATOM 833 O O . TRP A 1 103 ? -9.187 -2.282 8.025 1.00 73.38 103 TRP A O 1
ATOM 843 N N . LEU A 1 104 ? -8.559 -3.913 9.428 1.00 77.94 104 LEU A N 1
ATOM 844 C CA . LEU A 1 104 ? -7.125 -3.679 9.271 1.00 77.94 104 LEU A CA 1
ATOM 845 C C . LEU A 1 104 ? -6.666 -4.096 7.874 1.00 77.94 104 LEU A C 1
ATOM 847 O O . LEU A 1 104 ? -5.860 -3.396 7.272 1.00 77.94 104 LEU A O 1
ATOM 851 N N . VAL A 1 105 ? -7.216 -5.189 7.336 1.00 80.12 105 VAL A N 1
ATOM 852 C CA . VAL A 1 105 ? -6.967 -5.624 5.953 1.00 80.12 105 VAL A CA 1
ATOM 853 C C . VAL A 1 105 ? -7.376 -4.539 4.959 1.00 80.12 105 VAL A C 1
ATOM 855 O O . VAL A 1 105 ? -6.597 -4.205 4.065 1.00 80.12 105 VAL A O 1
ATOM 858 N N . CYS A 1 106 ? -8.555 -3.945 5.136 1.00 78.12 106 CYS A N 1
ATOM 859 C CA . CYS A 1 106 ? -9.039 -2.863 4.283 1.00 78.12 106 CYS A CA 1
ATOM 860 C C . CYS A 1 106 ? -8.171 -1.605 4.408 1.00 78.12 106 CYS A C 1
ATOM 862 O O . CYS A 1 106 ? -7.702 -1.086 3.395 1.00 78.12 106 CYS A O 1
ATOM 864 N N . THR A 1 107 ? -7.872 -1.162 5.634 1.00 79.62 107 THR A N 1
ATOM 865 C CA . THR A 1 107 ? -7.007 0.005 5.867 1.00 79.62 107 THR A CA 1
ATOM 866 C C . THR A 1 107 ? -5.617 -0.195 5.263 1.00 79.62 107 THR A C 1
ATOM 868 O O . THR A 1 107 ? -5.119 0.684 4.564 1.00 79.62 107 THR A O 1
ATOM 871 N N . MET A 1 108 ? -5.002 -1.363 5.474 1.00 85.25 108 MET A N 1
ATOM 872 C CA . MET A 1 108 ? -3.689 -1.697 4.914 1.00 85.25 108 MET A CA 1
ATOM 873 C C . MET A 1 108 ? -3.716 -1.757 3.388 1.00 85.25 108 MET A C 1
ATOM 875 O O . MET A 1 108 ? -2.823 -1.213 2.749 1.00 85.25 108 MET A O 1
ATOM 879 N N . THR A 1 109 ? -4.748 -2.366 2.799 1.00 86.50 109 THR A N 1
ATOM 880 C CA . THR A 1 109 ? -4.936 -2.420 1.341 1.00 86.50 109 THR A CA 1
ATOM 881 C C . THR A 1 109 ? -4.952 -1.013 0.744 1.00 86.50 109 THR A C 1
ATOM 883 O O . THR A 1 109 ? -4.219 -0.723 -0.198 1.00 86.50 109 THR A O 1
ATOM 886 N N . CYS A 1 110 ? -5.740 -0.107 1.317 1.00 83.12 110 CYS A N 1
ATOM 887 C CA . CYS A 1 110 ? -5.825 1.260 0.823 1.00 83.12 110 CYS A CA 1
ATOM 888 C C . CYS A 1 110 ? -4.547 2.075 1.068 1.00 83.12 110 CYS A C 1
ATOM 890 O O . CYS A 1 110 ? -4.148 2.831 0.186 1.00 83.12 110 CYS A O 1
ATOM 892 N N . LEU A 1 111 ? -3.884 1.901 2.217 1.00 86.50 111 LEU A N 1
ATOM 893 C CA . LEU A 1 111 ? -2.588 2.528 2.498 1.00 86.50 111 LEU A CA 1
ATOM 894 C C . LEU A 1 111 ? -1.527 2.104 1.479 1.00 86.50 111 LEU A C 1
ATOM 896 O O . LEU A 1 111 ? -0.855 2.949 0.896 1.00 86.50 111 LEU A O 1
ATOM 900 N N . ILE A 1 112 ? -1.403 0.799 1.226 1.00 89.81 112 ILE A N 1
ATOM 901 C CA . ILE A 1 112 ? -0.460 0.260 0.239 1.00 89.81 112 ILE A CA 1
ATOM 902 C C . ILE A 1 112 ? -0.757 0.838 -1.150 1.00 89.81 112 ILE A C 1
ATOM 904 O O . ILE A 1 112 ? 0.163 1.279 -1.836 1.00 89.81 112 ILE A O 1
ATOM 908 N N . ARG A 1 113 ? -2.036 0.905 -1.543 1.00 88.44 113 ARG A N 1
ATOM 909 C CA . ARG A 1 113 ? -2.453 1.522 -2.812 1.00 88.44 113 ARG A CA 1
ATOM 910 C C . ARG A 1 113 ? -2.00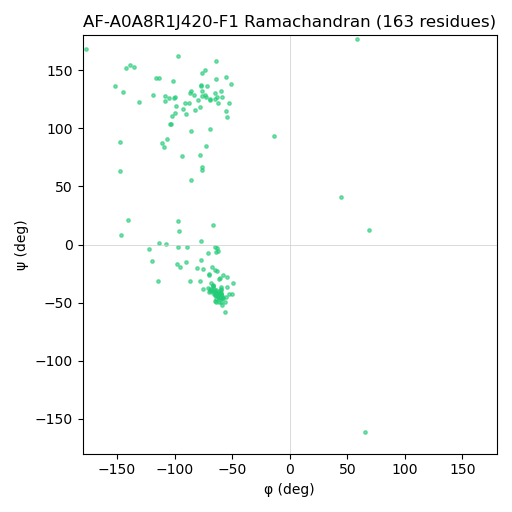4 2.982 -2.906 1.00 88.44 113 ARG A C 1
ATOM 912 O O . ARG A 1 113 ? -1.444 3.381 -3.922 1.00 88.44 113 ARG A O 1
ATOM 919 N N . GLN A 1 114 ? -2.196 3.768 -1.847 1.00 86.44 114 GLN A N 1
ATOM 920 C CA . GLN A 1 114 ? -1.752 5.164 -1.819 1.00 86.44 114 GLN A CA 1
ATOM 921 C C . GLN A 1 114 ? -0.237 5.284 -2.011 1.00 86.44 114 GLN A C 1
ATOM 923 O O . GLN A 1 114 ? 0.198 6.099 -2.814 1.00 86.44 114 GLN A O 1
ATOM 928 N N . PHE A 1 115 ? 0.571 4.437 -1.368 1.00 89.56 115 PHE A N 1
ATOM 929 C CA . PHE A 1 115 ? 2.027 4.473 -1.548 1.00 89.56 115 PHE A CA 1
ATOM 930 C C . PHE A 1 115 ? 2.488 4.219 -2.988 1.00 89.56 115 PHE A C 1
ATOM 932 O O . PHE A 1 115 ? 3.535 4.729 -3.387 1.00 89.56 115 PHE A O 1
ATOM 939 N N . PHE A 1 116 ? 1.731 3.450 -3.773 1.00 88.69 116 PHE A N 1
ATOM 940 C CA . PHE A 1 116 ? 2.087 3.169 -5.164 1.00 88.69 116 PHE A CA 1
ATOM 941 C C . PHE A 1 116 ? 1.579 4.215 -6.155 1.00 88.69 116 PHE A C 1
ATOM 943 O O . PHE A 1 116 ? 2.255 4.459 -7.156 1.00 88.69 116 PHE A O 1
ATOM 950 N N . HIS A 1 117 ? 0.437 4.846 -5.874 1.00 86.69 117 HIS A N 1
ATOM 951 C CA . HIS A 1 117 ? -0.277 5.668 -6.860 1.00 86.69 117 HIS A C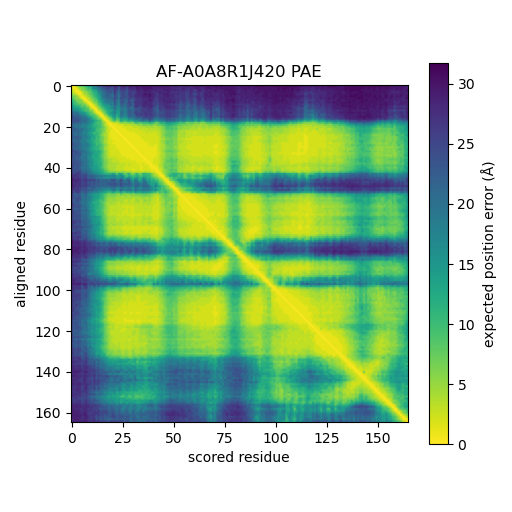A 1
ATOM 952 C C . HIS A 1 117 ? -0.349 7.155 -6.521 1.00 86.69 117 HIS A C 1
ATOM 954 O O . HIS A 1 117 ? -0.349 7.983 -7.426 1.00 86.69 117 HIS A O 1
ATOM 960 N N . ASP A 1 118 ? -0.391 7.501 -5.236 1.00 85.25 118 ASP A N 1
ATOM 961 C CA . ASP A 1 118 ? -0.484 8.882 -4.748 1.00 85.25 118 ASP A CA 1
ATOM 962 C C . ASP A 1 118 ? 0.267 9.043 -3.405 1.00 85.25 118 ASP A C 1
ATOM 964 O O . ASP A 1 118 ? -0.348 9.271 -2.355 1.00 85.25 118 ASP A O 1
ATOM 968 N N . PRO A 1 119 ? 1.600 8.838 -3.401 1.00 84.12 119 PRO A N 1
ATOM 969 C CA . PRO A 1 119 ? 2.392 8.823 -2.176 1.00 84.12 119 PRO A CA 1
ATOM 970 C C . PRO A 1 119 ? 2.483 10.219 -1.540 1.00 84.12 119 PRO A C 1
ATOM 972 O O . PRO A 1 119 ? 2.972 11.163 -2.159 1.00 84.12 119 PRO A O 1
ATOM 975 N N . SER A 1 120 ? 2.074 10.328 -0.272 1.00 84.69 120 SER A N 1
ATOM 976 C CA . SER A 1 120 ? 2.250 11.519 0.574 1.00 84.69 120 SER A CA 1
ATOM 977 C C . SER A 1 120 ? 2.503 11.103 2.021 1.00 84.69 120 SER A C 1
ATOM 979 O O . SER A 1 120 ? 1.768 10.284 2.587 1.00 84.69 120 SER A O 1
ATOM 981 N N . ILE A 1 121 ? 3.543 11.678 2.628 1.00 85.62 121 ILE A N 1
ATOM 982 C CA . ILE A 1 121 ? 3.879 11.418 4.028 1.00 85.62 121 ILE A CA 1
ATOM 983 C C . ILE A 1 121 ? 2.829 12.006 4.978 1.00 85.62 121 ILE A C 1
ATOM 985 O O . ILE A 1 121 ? 2.528 11.403 6.009 1.00 85.62 121 ILE A O 1
ATOM 989 N N . GLU A 1 122 ? 2.222 13.137 4.616 1.00 85.38 122 GLU A N 1
ATOM 990 C CA . GLU A 1 122 ? 1.173 13.804 5.388 1.00 85.38 122 GLU A CA 1
ATOM 991 C C . GLU A 1 122 ? -0.067 12.915 5.487 1.00 85.38 122 GLU A C 1
ATOM 993 O O . GLU A 1 122 ? -0.536 12.641 6.592 1.00 85.38 122 GLU A O 1
ATOM 998 N N . LYS A 1 123 ? -0.535 12.375 4.353 1.00 79.44 123 LYS A N 1
ATOM 999 C CA . LYS A 1 123 ? -1.678 11.447 4.320 1.00 79.44 123 LYS A CA 1
ATOM 1000 C C . LYS A 1 123 ? -1.411 10.196 5.153 1.00 79.44 123 LYS A C 1
ATOM 1002 O O . LYS A 1 123 ? -2.271 9.752 5.913 1.00 79.44 123 LYS A O 1
ATOM 1007 N N . TYR A 1 124 ? -0.200 9.641 5.063 1.00 83.56 124 TYR A N 1
ATOM 1008 C CA . TYR A 1 124 ? 0.190 8.515 5.909 1.00 83.56 124 TYR A CA 1
ATOM 1009 C C . TYR A 1 124 ? 0.152 8.877 7.399 1.00 83.56 124 TYR A C 1
ATOM 1011 O O . TYR A 1 124 ? -0.394 8.116 8.199 1.00 83.56 124 TYR A O 1
ATOM 1019 N N . ALA A 1 125 ? 0.701 10.032 7.783 1.00 85.25 125 ALA A N 1
ATOM 1020 C CA . ALA A 1 125 ? 0.713 10.486 9.170 1.00 85.25 125 ALA A CA 1
ATOM 1021 C C . ALA A 1 125 ? -0.709 10.678 9.722 1.00 85.25 125 ALA A C 1
ATOM 1023 O O . ALA A 1 125 ? -0.984 10.278 10.856 1.00 85.25 125 ALA A O 1
ATOM 1024 N N . GLU A 1 126 ? -1.625 11.220 8.917 1.00 83.38 126 GLU A N 1
ATOM 1025 C CA . GLU A 1 126 ? -3.041 11.361 9.267 1.00 83.38 126 GLU A CA 1
ATOM 1026 C C . GLU A 1 126 ? -3.704 10.002 9.517 1.00 83.38 126 GLU A C 1
ATOM 1028 O O . GLU A 1 126 ? -4.318 9.801 10.569 1.00 83.38 126 GLU A O 1
ATOM 1033 N N . ILE A 1 127 ? -3.530 9.038 8.606 1.00 80.31 127 ILE A N 1
ATOM 1034 C CA . ILE A 1 127 ? -4.117 7.697 8.740 1.00 80.31 127 ILE A CA 1
ATOM 1035 C C . ILE A 1 127 ? -3.493 6.942 9.920 1.00 80.31 127 ILE A C 1
ATOM 1037 O O . ILE A 1 127 ? -4.208 6.306 10.695 1.00 80.31 127 ILE A O 1
ATOM 1041 N N . ALA A 1 128 ? -2.176 7.037 10.113 1.00 83.12 128 ALA A N 1
ATOM 1042 C CA . ALA A 1 128 ? -1.487 6.437 11.252 1.00 83.12 128 ALA A CA 1
ATOM 1043 C C . ALA A 1 128 ? -1.968 7.027 12.584 1.00 83.12 128 ALA A C 1
ATOM 1045 O O . ALA A 1 128 ? -2.204 6.292 13.549 1.00 83.12 128 ALA A O 1
ATOM 1046 N N . ASN A 1 129 ? -2.166 8.345 12.642 1.00 83.38 129 ASN A N 1
ATOM 1047 C CA . ASN A 1 129 ? -2.705 8.991 13.829 1.00 83.38 129 ASN A CA 1
ATOM 1048 C C . ASN A 1 129 ? -4.172 8.607 14.068 1.00 83.38 129 ASN A C 1
ATOM 1050 O O . ASN A 1 129 ? -4.534 8.348 15.217 1.00 83.38 129 ASN A O 1
ATOM 1054 N N . ALA A 1 130 ? -4.991 8.489 13.018 1.00 81.06 130 ALA A N 1
ATOM 1055 C CA . ALA A 1 130 ? -6.355 7.969 13.116 1.00 81.06 130 ALA A CA 1
ATOM 1056 C C . ALA A 1 130 ? -6.358 6.537 13.677 1.00 81.06 130 ALA A C 1
ATOM 1058 O O . ALA A 1 130 ? -6.950 6.300 14.723 1.00 81.06 130 ALA A O 1
ATOM 1059 N N . MET A 1 131 ? -5.579 5.612 13.103 1.00 78.31 131 MET A N 1
ATOM 1060 C CA . MET A 1 131 ? -5.445 4.238 13.619 1.00 78.31 131 MET A CA 1
ATOM 1061 C C . MET A 1 131 ? -5.035 4.187 15.100 1.00 78.31 131 MET A C 1
ATOM 1063 O O . MET A 1 131 ? -5.487 3.312 15.839 1.00 78.31 131 MET A O 1
ATOM 1067 N N . ARG A 1 132 ? -4.179 5.117 15.543 1.00 81.88 132 ARG A N 1
ATOM 1068 C CA . ARG A 1 132 ? -3.702 5.200 16.932 1.00 81.88 132 ARG A CA 1
ATOM 1069 C C . ARG A 1 132 ? -4.748 5.764 17.897 1.00 81.88 132 ARG A C 1
ATOM 1071 O O . ARG A 1 132 ? -4.792 5.344 19.050 1.00 81.88 132 ARG A O 1
ATOM 1078 N N . THR A 1 133 ? -5.524 6.753 17.461 1.00 82.06 133 THR A N 1
ATOM 1079 C CA . THR A 1 133 ? -6.443 7.526 18.320 1.00 82.06 133 THR A CA 1
ATOM 1080 C C . THR A 1 133 ? -7.886 7.034 18.266 1.00 82.06 133 THR A C 1
ATOM 1082 O O . THR A 1 133 ? -8.675 7.334 19.165 1.00 82.06 133 THR A O 1
ATOM 1085 N N . SER A 1 134 ? -8.231 6.247 17.250 1.00 78.56 134 SER A N 1
ATOM 1086 C CA . SER A 1 134 ? -9.561 5.691 17.066 1.00 78.56 134 SER A CA 1
ATOM 1087 C C . SER A 1 134 ? -9.954 4.727 18.181 1.00 78.56 134 SER A C 1
ATOM 1089 O O . SER A 1 134 ? -9.168 3.915 18.679 1.00 78.56 134 SER A O 1
ATOM 1091 N N . LYS A 1 135 ? -11.233 4.788 18.561 1.00 77.19 135 LYS A N 1
ATOM 1092 C CA . LYS A 1 135 ? -11.802 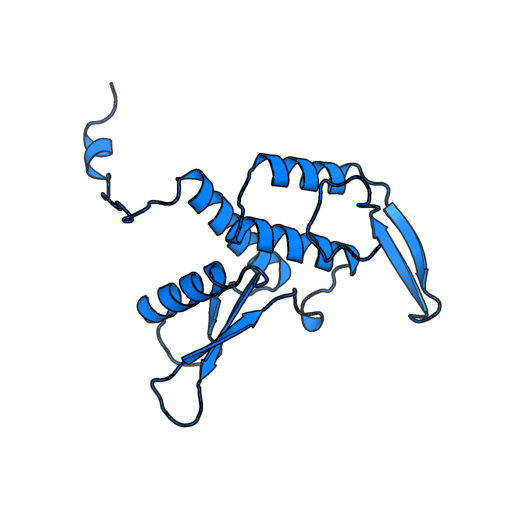3.899 19.574 1.00 77.19 135 LYS A CA 1
ATOM 1093 C C . LYS A 1 135 ? -11.956 2.493 18.999 1.00 77.19 135 LYS A C 1
ATOM 1095 O O . LYS A 1 135 ? -12.610 2.299 17.972 1.00 77.19 135 LYS A O 1
ATOM 1100 N N . ARG A 1 136 ? -11.408 1.505 19.707 1.00 74.25 136 ARG A N 1
ATOM 1101 C CA . ARG A 1 136 ? -11.697 0.088 19.459 1.00 74.25 136 ARG A CA 1
ATOM 1102 C C . ARG A 1 136 ? -13.069 -0.255 20.029 1.00 74.25 136 ARG A C 1
ATOM 1104 O O . ARG A 1 136 ? -13.337 0.009 21.200 1.00 74.25 136 ARG A O 1
ATOM 1111 N N . ARG A 1 137 ? -13.925 -0.852 19.208 1.00 79.06 137 ARG A N 1
ATOM 1112 C CA . ARG A 1 137 ? -15.233 -1.391 19.588 1.00 79.06 137 ARG A CA 1
ATOM 1113 C C . ARG A 1 137 ? -15.224 -2.896 19.366 1.00 79.06 137 ARG A C 1
ATOM 1115 O O . ARG A 1 137 ? -14.621 -3.369 18.410 1.00 79.06 137 ARG A O 1
ATOM 1122 N N . LYS A 1 138 ? -15.888 -3.640 20.246 1.00 77.94 138 LYS A N 1
ATOM 1123 C CA . LYS A 1 138 ? -16.075 -5.084 20.091 1.00 77.94 138 LYS A CA 1
ATOM 1124 C C . LYS A 1 138 ? -17.504 -5.338 19.659 1.00 77.94 138 LYS A C 1
ATOM 1126 O O . LYS A 1 138 ? -18.426 -4.884 20.333 1.00 77.94 138 LYS A O 1
ATOM 1131 N N . PHE A 1 139 ? -17.677 -6.055 18.562 1.00 77.19 139 PHE A N 1
ATOM 1132 C CA . PHE A 1 139 ? -18.983 -6.460 18.064 1.00 77.19 139 PHE A CA 1
ATOM 1133 C C . PHE A 1 139 ? -19.114 -7.974 18.149 1.00 77.19 139 PHE A C 1
ATOM 1135 O O . PHE A 1 139 ? -18.149 -8.697 17.917 1.00 77.19 139 PHE A O 1
ATOM 1142 N N . LEU A 1 140 ? -20.309 -8.455 18.478 1.00 77.12 140 LEU A N 1
ATOM 1143 C CA . LEU A 1 140 ? -20.643 -9.866 18.340 1.00 77.12 140 LEU A CA 1
ATOM 1144 C C . LEU A 1 140 ? -21.220 -10.065 16.937 1.00 77.12 140 LEU A C 1
ATOM 1146 O O . LEU A 1 140 ? -22.296 -9.553 16.635 1.00 77.12 140 LEU A O 1
ATOM 1150 N N . SER A 1 141 ? -20.499 -10.776 16.073 1.00 71.88 141 SER A N 1
ATOM 1151 C CA . SER A 1 141 ? -21.019 -11.178 14.771 1.00 71.88 141 SER A CA 1
ATOM 1152 C C . SER A 1 141 ? -21.861 -12.434 14.937 1.00 71.88 141 SER A C 1
ATOM 1154 O O . SER A 1 141 ? -21.348 -13.484 15.321 1.00 71.88 141 SER A O 1
ATOM 1156 N N . ILE A 1 142 ? -23.156 -12.316 14.644 1.00 76.25 142 ILE A N 1
ATOM 1157 C CA . ILE A 1 142 ? -24.098 -13.440 14.691 1.00 76.25 142 ILE A CA 1
ATOM 1158 C C . ILE A 1 142 ? -23.802 -14.413 13.541 1.00 76.25 142 ILE A C 1
ATOM 1160 O O . ILE A 1 142 ? -23.754 -15.617 13.766 1.00 76.25 142 ILE A O 1
ATOM 1164 N N . ASP A 1 143 ? -23.490 -13.898 12.349 1.00 70.94 143 ASP A N 1
ATOM 1165 C CA . ASP A 1 143 ? -23.196 -14.718 11.165 1.00 70.94 143 ASP A CA 1
ATOM 1166 C C . ASP A 1 143 ? -21.907 -15.535 11.305 1.00 70.94 143 ASP A C 1
ATOM 1168 O O . ASP A 1 143 ? -21.817 -16.659 10.818 1.00 70.94 143 ASP A O 1
ATOM 1172 N N . GLN A 1 144 ? -20.891 -14.971 11.965 1.00 66.75 144 GLN A N 1
ATOM 1173 C CA . GLN A 1 144 ? -19.598 -15.634 12.165 1.00 66.75 144 GLN A CA 1
ATOM 1174 C C . GLN A 1 144 ? -19.477 -16.317 13.531 1.00 66.75 144 GLN A C 1
ATOM 1176 O O . GLN A 1 144 ? -18.438 -16.917 13.806 1.00 66.75 144 GLN A O 1
ATOM 1181 N N . LEU A 1 145 ? -20.503 -16.196 14.387 1.00 78.19 145 LEU A N 1
ATOM 1182 C CA . LEU A 1 145 ? -20.508 -16.645 15.784 1.00 78.19 145 LEU A CA 1
ATOM 1183 C C . LEU A 1 145 ? -19.213 -16.262 16.528 1.00 78.19 145 LEU A C 1
ATOM 1185 O O . LEU A 1 145 ? -18.647 -17.054 17.282 1.00 78.19 145 LEU A O 1
ATOM 1189 N N . SER A 1 146 ? -18.715 -15.046 16.286 1.00 71.94 146 SER A N 1
ATOM 1190 C CA . SER A 1 146 ? -17.405 -14.589 16.758 1.00 71.94 146 SER A CA 1
ATOM 1191 C C . SER A 1 146 ? -17.441 -13.149 17.267 1.00 71.94 146 SER A C 1
ATOM 1193 O O . SER A 1 146 ? -18.292 -12.344 16.883 1.00 71.94 146 SER A O 1
ATOM 1195 N N . ILE A 1 147 ? -16.510 -12.816 18.165 1.00 75.62 147 ILE A N 1
ATOM 1196 C CA . ILE A 1 147 ? -16.286 -11.435 18.602 1.00 75.62 147 ILE A CA 1
ATOM 1197 C C . ILE A 1 147 ? -15.290 -10.798 17.636 1.00 75.62 147 ILE A C 1
ATOM 1199 O O . ILE A 1 147 ? -14.167 -11.279 17.493 1.00 75.62 147 ILE A O 1
ATOM 1203 N N . ILE A 1 148 ? -15.698 -9.705 16.997 1.00 70.56 148 ILE A N 1
ATOM 1204 C CA . ILE A 1 148 ? -14.883 -8.949 16.052 1.00 70.56 148 ILE A CA 1
ATOM 1205 C C . ILE A 1 148 ? -14.477 -7.627 16.701 1.00 70.56 148 ILE A C 1
ATOM 1207 O O . ILE A 1 148 ? -15.324 -6.824 17.097 1.00 70.56 148 ILE A O 1
ATOM 1211 N N . ASP A 1 149 ? -13.169 -7.387 16.775 1.00 70.56 149 ASP A N 1
ATOM 1212 C CA . ASP A 1 149 ? -12.621 -6.082 17.132 1.00 70.56 149 ASP A CA 1
ATOM 1213 C C . ASP A 1 149 ? -12.655 -5.166 15.902 1.00 70.56 149 ASP A C 1
ATOM 1215 O O . ASP A 1 149 ? -12.086 -5.487 14.857 1.00 70.56 149 ASP A O 1
ATOM 1219 N N . HIS A 1 150 ? -13.297 -4.012 16.039 1.00 72.12 150 HIS A N 1
ATOM 1220 C CA . HIS A 1 150 ? -13.433 -2.988 15.013 1.00 72.12 150 HIS A CA 1
ATOM 1221 C C . HIS A 1 150 ? -12.792 -1.685 15.486 1.00 72.12 150 HIS A C 1
ATOM 1223 O O . HIS A 1 150 ? -13.110 -1.179 16.565 1.00 72.12 150 HIS A O 1
ATOM 1229 N N . THR A 1 151 ? -11.925 -1.102 14.665 1.00 72.06 151 THR A N 1
ATOM 1230 C CA . THR A 1 151 ? -11.403 0.247 14.903 1.00 72.06 151 THR A CA 1
ATOM 1231 C C . THR A 1 151 ? -12.199 1.221 14.052 1.00 72.06 151 THR A C 1
ATOM 1233 O O . THR A 1 151 ? -12.232 1.096 12.834 1.00 72.06 151 THR A O 1
ATOM 1236 N N . ASP A 1 152 ? -12.874 2.166 14.701 1.00 70.12 152 ASP A N 1
ATOM 1237 C CA . ASP A 1 152 ? -13.692 3.175 14.027 1.00 70.12 152 ASP A CA 1
ATOM 1238 C C . ASP A 1 152 ? -12.803 4.156 13.246 1.00 70.12 152 ASP A C 1
ATOM 1240 O O . ASP A 1 152 ? -12.189 5.051 13.828 1.00 70.12 152 ASP A O 1
ATOM 1244 N N . MET A 1 153 ? -12.692 3.949 11.933 1.00 69.62 153 MET A N 1
ATOM 1245 C CA . MET A 1 153 ? -11.882 4.765 11.020 1.00 69.62 153 MET A CA 1
ATOM 1246 C C . MET A 1 153 ? -12.704 5.852 10.308 1.00 69.62 153 MET A C 1
ATOM 1248 O O . MET A 1 153 ? -12.197 6.477 9.383 1.00 69.62 153 MET A O 1
ATOM 1252 N N . SER A 1 154 ? -13.947 6.115 10.734 1.00 64.75 154 SER A N 1
ATOM 1253 C CA . SER A 1 154 ? -14.844 7.099 10.095 1.00 64.75 154 SER A CA 1
ATOM 1254 C C . SER A 1 154 ? -14.281 8.527 10.044 1.00 64.75 154 SER A C 1
ATOM 1256 O O . SER A 1 154 ? -14.617 9.290 9.143 1.00 64.75 154 SER A O 1
ATOM 1258 N N . ASN A 1 155 ? -13.393 8.875 10.980 1.00 63.53 155 ASN A N 1
ATOM 1259 C CA . ASN A 1 155 ? -12.726 10.178 11.039 1.00 63.53 155 ASN A CA 1
ATOM 1260 C C . ASN A 1 155 ? -11.405 10.234 10.250 1.00 63.53 155 ASN A C 1
ATOM 1262 O O . ASN A 1 155 ? -10.753 11.277 10.243 1.00 63.53 155 ASN A O 1
ATOM 1266 N N . ALA A 1 156 ? -10.964 9.129 9.640 1.00 63.44 156 ALA A N 1
ATOM 1267 C CA . ALA A 1 156 ? -9.749 9.126 8.838 1.00 63.44 156 ALA A CA 1
ATOM 1268 C C . ALA A 1 156 ? -10.020 9.793 7.474 1.00 63.44 156 ALA A C 1
ATOM 1270 O O . ALA A 1 156 ? -11.013 9.457 6.821 1.00 63.44 156 ALA A O 1
ATOM 1271 N N . PRO A 1 157 ? -9.158 10.719 7.019 1.00 56.66 157 PRO A N 1
ATOM 1272 C CA . PRO A 1 157 ? -9.298 11.332 5.707 1.00 56.66 157 PRO A CA 1
ATOM 1273 C C . PRO A 1 157 ? -9.239 10.253 4.618 1.00 56.66 157 PRO A C 1
ATOM 1275 O O . PRO A 1 157 ? -8.397 9.360 4.654 1.00 56.66 157 PRO A O 1
ATOM 1278 N N . TYR A 1 158 ? -10.207 10.334 3.702 1.00 57.31 158 TYR A N 1
ATOM 1279 C CA . TYR A 1 158 ? -10.551 9.403 2.620 1.00 57.31 158 TYR A CA 1
ATOM 1280 C C . TYR A 1 158 ? -9.490 8.329 2.302 1.00 57.31 158 TYR A C 1
ATOM 1282 O O . TYR A 1 158 ? -8.596 8.506 1.472 1.00 57.31 158 TYR A O 1
ATOM 1290 N N . VAL A 1 159 ? -9.637 7.158 2.919 1.00 53.44 159 VAL A N 1
ATOM 1291 C CA . VAL A 1 159 ? -8.830 5.966 2.627 1.00 53.44 159 VAL A CA 1
ATOM 1292 C C . VAL A 1 159 ? -9.468 5.212 1.445 1.00 53.44 159 VAL A C 1
ATOM 1294 O O . VAL A 1 159 ? -9.828 4.047 1.556 1.00 53.44 159 VAL A O 1
ATOM 1297 N N . GLY A 1 160 ? -9.658 5.899 0.309 1.00 50.84 160 GLY A N 1
ATOM 1298 C CA . GLY A 1 160 ? -10.212 5.347 -0.941 1.00 50.84 160 GLY A CA 1
ATOM 1299 C C . GLY A 1 160 ? -11.624 4.731 -0.849 1.00 50.84 160 GLY A C 1
ATOM 1300 O O . GLY A 1 160 ? -12.225 4.638 0.216 1.00 50.84 160 GLY A O 1
ATOM 1301 N N . TYR A 1 161 ? -12.163 4.289 -1.990 1.00 43.81 161 TYR A N 1
ATOM 1302 C CA . TYR A 1 161 ? -13.531 3.756 -2.168 1.00 43.81 161 TYR A CA 1
ATOM 1303 C C . TYR A 1 161 ? -13.835 2.414 -1.458 1.00 43.81 161 TYR A C 1
ATOM 1305 O O . TYR A 1 161 ? -14.788 1.728 -1.818 1.00 43.81 161 TYR A O 1
ATOM 1313 N N . SER A 1 162 ? -13.030 1.982 -0.485 1.00 44.59 162 SER A N 1
ATOM 1314 C CA . SER A 1 162 ? -13.031 0.579 -0.034 1.00 44.59 162 SER A CA 1
ATOM 1315 C C . SER A 1 162 ? -12.892 0.388 1.474 1.00 44.59 162 SER A C 1
ATOM 1317 O O . SER A 1 162 ? -12.500 -0.695 1.907 1.00 44.59 162 SER A O 1
ATOM 1319 N N . ILE A 1 163 ? -13.200 1.397 2.293 1.00 45.81 163 ILE A N 1
ATOM 1320 C CA . ILE A 1 163 ? -13.371 1.155 3.732 1.00 45.81 163 ILE A CA 1
ATOM 1321 C C . ILE A 1 163 ? -14.762 0.532 3.928 1.00 45.81 163 ILE A C 1
ATOM 1323 O O . ILE A 1 163 ? -15.753 1.190 3.602 1.00 45.81 163 ILE A O 1
ATOM 1327 N N . PRO A 1 164 ? -14.887 -0.702 4.449 1.00 38.47 164 PRO A N 1
ATOM 1328 C CA . PRO A 1 164 ? -16.174 -1.186 4.914 1.00 38.47 164 PRO A CA 1
ATOM 1329 C C . PRO A 1 164 ? -16.582 -0.318 6.103 1.00 38.47 164 PRO A C 1
ATOM 1331 O O . PRO A 1 164 ? -15.798 -0.151 7.041 1.00 38.47 164 PRO A O 1
ATOM 1334 N N . SER A 1 165 ? -17.773 0.267 6.011 1.00 38.75 165 SER A N 1
ATOM 1335 C CA . SER A 1 165 ? -18.437 0.970 7.115 1.00 38.75 165 SER A CA 1
ATOM 1336 C C . SER A 1 165 ? -18.773 0.016 8.254 1.00 38.75 165 SER A C 1
ATOM 1338 O O . SER A 1 165 ? -19.097 -1.156 7.949 1.00 38.75 165 SER A O 1
#

Mean predicted aligned error: 12.01 Å

Nearest PDB structures (foldseek):
  6o8c-assembly1_B  TM=6.981E-01  e=1.275E-02  Mus musculus
  9dm1-assembly1_V  TM=3.526E-01  e=7.502E+00  Mycolicibacterium smegmatis MC2 155
  7wra-assembly1_A  TM=3.307E-01  e=4.801E+00  Mus musculus

Radius of gyration: 19.42 Å; Cα contacts (8 Å, |Δi|>4): 196; chains: 1; bounding box: 59×44×44 Å

Foldseek 3Di:
DDDPVVVVPPPVPPPVPDDDPQLVVLLVVLQVLLCVQAVDGLEDEPDDDDDDDPVSVVVLLVVQQVDLQALGWYWDDDPPDPPDTDTHGDRFRDPVRDPDAPQVRQLSSLSSSCSRHPDDPVLVVQQVVLQVPFDWDWDQDPVVNDIGIDTPSVVRPDSDPGRDD

Solvent-accessible surface area (backbone atoms only — not comparable to full-atom values): 9911 Å² total; per-residue (Å²): 138,81,66,80,69,65,66,75,69,62,76,82,77,76,46,97,80,58,75,50,73,65,48,51,53,38,34,52,48,22,41,49,53,41,21,74,55,58,79,41,60,36,70,37,72,80,65,99,80,70,79,80,53,70,65,60,56,52,50,38,53,51,53,28,59,71,34,79,63,27,56,20,24,44,39,44,71,49,72,95,49,97,82,44,71,37,77,44,71,32,62,62,71,58,75,92,50,44,95,57,50,68,67,55,48,35,52,50,34,36,51,32,23,32,21,63,71,63,58,50,71,65,63,49,51,49,45,54,48,34,70,70,69,36,60,78,42,80,41,80,38,76,93,72,74,39,79,45,74,41,67,58,59,86,86,34,79,83,58,62,102,59,64,84,129

pLDDT: mean 72.5, std 15.77, range [38.47, 92.69]

Secondary structure (DSSP, 8-state):
---TTSGGG------TTPPPHHHHHHHHHHHHHHHHHHSS-SEEE--TT----HHHHHHHHHHHHH-TT-SEEEEEE-TT-TT-EEEEEE-S--GGG--S-HHHHHHHHHHHHHHHHS--HHHHHHHHHHHHHSPEEEEEETTTTEEEEEE--TTSS--GGG---